Protein AF-A0A957SHU4-F1 (afdb_monomer_lite)

pLDDT: mean 90.21, std 8.5, range [54.5, 96.38]

Foldseek 3Di:
DQPDDDDDDDQLVVVQVLVCVLVVHPDGDPVCSVPQDPPWDWDADVVNRHGPGDTDDDD

Sequence (59 aa):
YPHETIALVGHGLTLSLYRAHLLGQPTVKLADWQNLPFAAVALVEPQTHQLLSDFRAVG

Secondary structure (DSSP, 8-state):
-TTPPPPP---HHHHHHHHHHHTT-SS--HHHHHTPPTT-EEEEETTTTEEEEEEE---

Radius of gyration: 11.73 Å; chains: 1; bounding box: 31×18×28 Å

Structure (mmCIF, N/CA/C/O backbone):
data_AF-A0A957SHU4-F1
#
_entry.id   AF-A0A957SHU4-F1
#
loop_
_atom_site.group_PDB
_atom_site.id
_atom_site.type_symbol
_atom_site.label_atom_id
_atom_site.label_alt_id
_atom_site.label_comp_id
_atom_site.label_asym_id
_atom_site.label_entity_id
_atom_site.label_seq_id
_atom_site.pdbx_PDB_ins_code
_atom_site.Cartn_x
_atom_site.Cartn_y
_atom_site.Cartn_z
_atom_site.occupancy
_atom_site.B_iso_or_equiv
_atom_site.auth_seq_id
_atom_site.auth_comp_id
_atom_site.auth_asym_id
_atom_site.auth_atom_id
_atom_site.pdbx_PDB_model_num
ATOM 1 N N . TYR A 1 1 ? -18.931 1.693 -12.602 1.00 54.50 1 TYR A N 1
ATOM 2 C CA . TYR A 1 1 ? -17.906 1.014 -13.411 1.00 54.50 1 TYR A CA 1
ATOM 3 C C . TYR A 1 1 ? -17.265 -0.111 -12.598 1.00 54.50 1 TYR A C 1
ATOM 5 O O . TYR A 1 1 ? -16.202 0.090 -12.034 1.00 54.50 1 TYR A O 1
ATOM 13 N N . PRO A 1 2 ? -17.920 -1.275 -12.448 1.00 56.19 2 PRO A 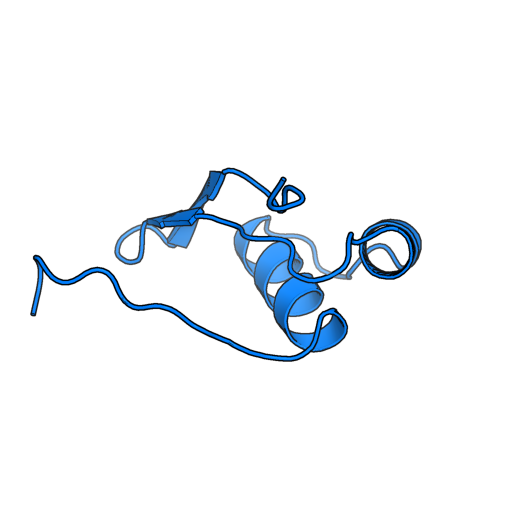N 1
ATOM 14 C CA . PRO A 1 2 ? -17.411 -2.369 -11.608 1.00 56.19 2 PRO A CA 1
ATOM 15 C C . PRO A 1 2 ? -16.317 -3.233 -12.270 1.00 56.19 2 PRO A C 1
ATOM 17 O O . PRO A 1 2 ? -15.872 -4.200 -11.664 1.00 56.19 2 PRO A O 1
ATOM 20 N N . HIS A 1 3 ? -15.885 -2.909 -13.496 1.00 69.38 3 HIS A N 1
ATOM 21 C CA . HIS A 1 3 ? -14.932 -3.717 -14.276 1.00 69.38 3 HIS A CA 1
ATOM 22 C C . HIS A 1 3 ? -13.685 -2.952 -14.733 1.00 69.38 3 HIS A C 1
ATOM 24 O O . HIS A 1 3 ? -12.875 -3.496 -15.477 1.00 69.38 3 HIS A O 1
ATOM 30 N N . GLU A 1 4 ? -13.526 -1.695 -14.321 1.00 81.69 4 GLU A N 1
ATOM 31 C CA . GLU A 1 4 ? -12.396 -0.873 -14.748 1.00 81.69 4 GLU A CA 1
ATOM 32 C C . GLU A 1 4 ? -11.327 -0.836 -13.660 1.00 81.69 4 GLU A C 1
ATOM 34 O O . GLU A 1 4 ? -11.601 -0.535 -12.498 1.00 81.69 4 GLU A O 1
ATOM 39 N N . THR A 1 5 ? -10.090 -1.143 -14.044 1.00 88.56 5 THR A N 1
ATOM 40 C CA . THR A 1 5 ? -8.927 -0.937 -13.183 1.00 88.56 5 THR A CA 1
ATOM 41 C C . THR A 1 5 ? -8.603 0.550 -13.137 1.00 88.56 5 THR A C 1
ATOM 43 O O . THR A 1 5 ? -8.333 1.166 -14.166 1.00 88.56 5 THR A O 1
ATOM 46 N N . ILE A 1 6 ? -8.597 1.123 -11.934 1.00 91.56 6 ILE A N 1
ATOM 47 C CA . ILE A 1 6 ? -8.218 2.518 -11.705 1.00 91.56 6 ILE A CA 1
ATOM 48 C C . ILE A 1 6 ? -6.758 2.558 -11.257 1.00 91.56 6 ILE A C 1
ATOM 50 O O . ILE A 1 6 ? -6.379 1.891 -10.296 1.00 91.56 6 ILE A O 1
ATOM 54 N N . ALA A 1 7 ? -5.945 3.372 -11.930 1.00 92.94 7 ALA A N 1
ATOM 55 C CA . ALA A 1 7 ? -4.591 3.681 -11.489 1.00 92.94 7 ALA A CA 1
A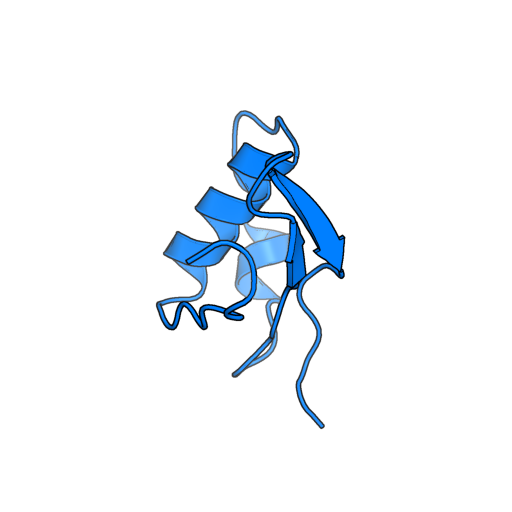TOM 56 C C . ALA A 1 7 ? -4.592 4.982 -10.674 1.00 92.94 7 ALA A C 1
ATOM 58 O O . ALA A 1 7 ? -4.971 6.039 -11.177 1.00 92.94 7 ALA A O 1
ATOM 59 N N . LEU A 1 8 ? -4.143 4.907 -9.421 1.00 93.31 8 LEU A N 1
ATOM 60 C CA . LEU A 1 8 ? -3.888 6.077 -8.583 1.00 93.31 8 LEU A CA 1
ATOM 61 C C . LEU A 1 8 ? -2.387 6.374 -8.595 1.00 93.31 8 LEU A C 1
ATOM 63 O O . LEU A 1 8 ? -1.585 5.534 -8.190 1.00 93.31 8 LEU A O 1
ATOM 67 N N . VAL A 1 9 ? -2.008 7.572 -9.042 1.00 94.62 9 VAL A N 1
ATOM 68 C CA . VAL A 1 9 ? -0.613 8.033 -9.067 1.00 94.62 9 VAL A CA 1
ATOM 69 C C . VAL A 1 9 ? -0.464 9.194 -8.095 1.00 94.62 9 VAL A C 1
ATOM 71 O O . VAL A 1 9 ? -1.244 10.143 -8.122 1.00 94.62 9 VAL A O 1
ATOM 74 N N . GLY A 1 10 ? 0.535 9.118 -7.221 1.00 93.69 10 GLY A N 1
ATOM 75 C CA . GLY A 1 10 ? 0.756 10.122 -6.190 1.00 93.69 10 GLY A CA 1
ATOM 76 C C . GLY A 1 10 ? 2.128 9.997 -5.544 1.00 93.69 10 GLY A C 1
ATOM 77 O O . GLY A 1 10 ? 3.005 9.282 -6.026 1.00 93.69 10 GLY A O 1
ATOM 78 N N . HIS A 1 11 ? 2.316 10.706 -4.435 1.00 92.75 11 HIS A N 1
ATOM 79 C CA . HIS A 1 11 ? 3.576 10.699 -3.700 1.00 92.75 11 HIS A CA 1
ATOM 80 C C . HIS A 1 11 ? 3.691 9.486 -2.778 1.00 92.75 11 HIS A C 1
ATOM 82 O O . HIS A 1 11 ? 2.710 9.073 -2.154 1.00 92.75 11 HIS A O 1
ATOM 88 N N . GLY A 1 12 ? 4.921 8.982 -2.622 1.00 91.31 12 GLY A N 1
ATOM 89 C CA . GLY A 1 12 ? 5.211 7.825 -1.774 1.00 91.31 12 GLY A CA 1
ATOM 90 C C . GLY A 1 12 ? 4.654 7.968 -0.358 1.00 91.31 12 GLY A C 1
ATOM 91 O O . GLY A 1 12 ? 4.045 7.033 0.137 1.00 91.31 12 GLY A O 1
ATOM 92 N N . LEU A 1 13 ? 4.751 9.155 0.261 1.00 91.88 13 LEU A N 1
ATOM 93 C CA . LEU A 1 13 ? 4.252 9.367 1.627 1.00 91.88 13 LEU A CA 1
ATOM 94 C C . LEU A 1 13 ? 2.731 9.187 1.723 1.00 91.88 13 LEU A C 1
ATOM 96 O O . LEU A 1 13 ? 2.243 8.467 2.591 1.00 91.88 13 LEU A O 1
ATOM 100 N N . THR A 1 14 ? 1.981 9.816 0.817 1.00 94.00 14 THR A N 1
ATOM 101 C CA . THR A 1 14 ? 0.516 9.720 0.773 1.00 94.00 14 THR A CA 1
ATOM 102 C C . THR A 1 14 ? 0.070 8.278 0.559 1.00 94.00 14 THR A C 1
ATOM 104 O O . THR A 1 14 ? -0.823 7.788 1.249 1.00 94.00 14 THR A O 1
ATOM 107 N N . LEU A 1 15 ? 0.726 7.574 -0.363 1.00 94.00 15 LEU A N 1
ATOM 108 C CA . LEU A 1 15 ? 0.403 6.188 -0.677 1.00 94.00 15 LEU A CA 1
ATOM 109 C C . LEU A 1 15 ? 0.819 5.218 0.446 1.00 94.00 15 LEU A C 1
ATOM 111 O O . LEU A 1 15 ? 0.106 4.250 0.709 1.00 94.00 15 LEU A O 1
ATOM 115 N N . SER A 1 16 ? 1.897 5.503 1.183 1.00 93.62 16 SER A N 1
ATOM 116 C CA . SER A 1 16 ? 2.269 4.754 2.392 1.00 93.62 16 SER A CA 1
ATOM 117 C C . SER A 1 16 ? 1.267 4.946 3.538 1.00 93.62 16 SER A C 1
ATOM 119 O O . SER A 1 16 ? 0.978 3.986 4.251 1.00 93.62 16 SER A O 1
ATOM 121 N N . LEU A 1 17 ? 0.700 6.147 3.705 1.00 95.06 17 LEU A N 1
ATOM 122 C CA . LEU A 1 17 ? -0.378 6.392 4.675 1.00 95.06 17 LEU A CA 1
ATOM 123 C C . LEU A 1 17 ? -1.650 5.625 4.302 1.00 95.06 17 LEU A C 1
ATOM 125 O O . LEU A 1 17 ? -2.269 5.000 5.162 1.00 95.06 17 LEU A O 1
ATOM 129 N N . TYR A 1 18 ? -2.010 5.622 3.017 1.00 94.56 18 TYR A N 1
ATOM 130 C CA . TYR A 1 18 ? -3.143 4.839 2.534 1.00 94.56 18 TYR A CA 1
ATOM 131 C C . TYR A 1 18 ? -2.933 3.337 2.767 1.00 94.56 18 TYR A C 1
ATOM 133 O O . TYR A 1 18 ? -3.808 2.679 3.321 1.00 94.56 18 TYR A O 1
ATOM 141 N N . ARG A 1 19 ? -1.742 2.802 2.468 1.00 94.62 19 ARG A N 1
ATOM 142 C CA . ARG A 1 19 ? -1.384 1.417 2.815 1.00 94.62 19 ARG A CA 1
ATOM 143 C C . ARG A 1 19 ? -1.546 1.132 4.310 1.00 94.62 19 ARG A C 1
ATOM 145 O O . ARG A 1 19 ? -2.118 0.105 4.659 1.00 94.62 19 ARG A O 1
ATOM 152 N N . ALA A 1 20 ? -1.052 2.007 5.190 1.00 94.88 20 ALA A N 1
ATOM 153 C CA . ALA A 1 20 ? -1.199 1.826 6.637 1.00 94.88 20 ALA A CA 1
ATOM 154 C C . ALA A 1 20 ? -2.680 1.751 7.048 1.00 94.88 20 ALA A C 1
ATOM 156 O O . ALA A 1 20 ? -3.051 0.866 7.818 1.00 94.88 20 ALA A O 1
ATOM 157 N N . HIS A 1 21 ? -3.530 2.599 6.460 1.00 94.88 21 HIS A N 1
ATOM 158 C CA . HIS A 1 21 ? -4.980 2.541 6.648 1.00 94.88 21 HIS A CA 1
ATOM 159 C C . HIS A 1 21 ? -5.576 1.192 6.207 1.00 94.88 21 HIS A C 1
ATOM 161 O O . HIS A 1 21 ? -6.309 0.581 6.985 1.00 94.88 21 HIS A O 1
ATOM 167 N N . LEU A 1 22 ? -5.216 0.687 5.020 1.00 95.06 22 LEU A N 1
ATOM 168 C CA . LEU A 1 22 ? -5.682 -0.622 4.526 1.00 95.06 22 LEU A CA 1
ATOM 169 C C . LEU A 1 22 ? -5.239 -1.788 5.426 1.00 95.06 22 LEU A C 1
ATOM 171 O O . LEU A 1 22 ? -5.958 -2.771 5.571 1.00 95.06 22 LEU A O 1
ATOM 175 N N . LEU A 1 23 ? -4.067 -1.677 6.056 1.00 94.25 23 LEU A N 1
ATOM 176 C CA . LEU A 1 23 ? -3.524 -2.682 6.977 1.00 94.25 23 LEU A CA 1
ATOM 177 C C . LEU A 1 23 ? -4.034 -2.535 8.422 1.00 94.25 23 LEU A C 1
ATOM 179 O O . LEU A 1 23 ? -3.568 -3.262 9.302 1.00 94.25 23 LEU A O 1
ATOM 183 N N . GLY A 1 24 ? -4.935 -1.587 8.700 1.00 94.69 24 GLY A N 1
ATOM 184 C CA . GLY A 1 24 ? -5.421 -1.314 10.057 1.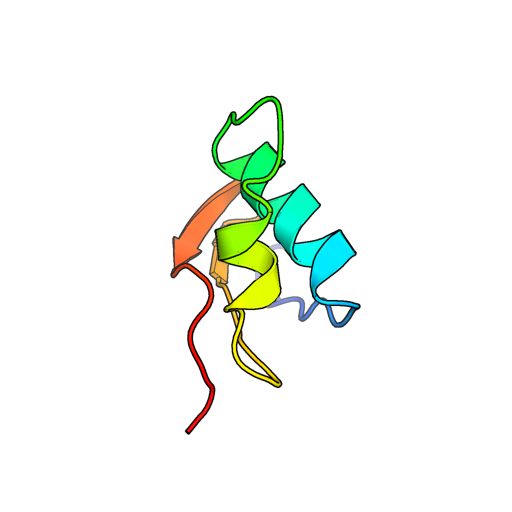00 94.69 24 GLY A CA 1
ATOM 185 C C . GLY A 1 24 ? -4.337 -0.786 11.004 1.00 94.69 24 GLY A C 1
ATOM 186 O O . GLY A 1 24 ? -4.458 -0.913 12.222 1.00 94.69 24 GLY A O 1
ATOM 187 N N . GLN A 1 25 ? -3.258 -0.218 10.463 1.00 94.56 25 GLN A N 1
ATOM 188 C CA . GLN A 1 25 ? -2.171 0.343 11.255 1.00 94.56 25 GLN A CA 1
ATOM 189 C C . GLN A 1 25 ? -2.507 1.792 11.636 1.00 94.56 25 GLN A C 1
ATOM 191 O O . GLN A 1 25 ? -2.815 2.599 10.758 1.00 94.56 25 GLN A O 1
ATOM 196 N N . PRO A 1 26 ? -2.416 2.164 12.925 1.00 91.75 26 PRO A N 1
ATOM 197 C CA . PRO A 1 26 ? -2.731 3.522 13.372 1.00 91.75 26 PRO A CA 1
ATOM 198 C C . PRO A 1 26 ? -1.688 4.552 12.918 1.00 91.75 26 PRO A C 1
ATOM 200 O O . PRO A 1 26 ? -1.967 5.748 12.894 1.00 91.75 26 PRO A O 1
ATOM 203 N N . THR A 1 27 ? -0.479 4.102 12.577 1.00 91.00 27 THR A N 1
ATOM 204 C CA . THR A 1 27 ? 0.631 4.944 12.131 1.00 91.00 27 THR A CA 1
ATOM 205 C C . THR A 1 27 ? 1.409 4.259 11.015 1.00 91.00 27 THR A C 1
ATOM 207 O O . THR A 1 27 ? 1.493 3.033 10.949 1.00 91.00 27 THR A O 1
ATOM 210 N N . VAL A 1 28 ? 2.007 5.063 10.134 1.00 90.38 28 VAL A N 1
ATOM 211 C CA . VAL A 1 28 ? 2.944 4.563 9.126 1.00 90.38 28 VAL A CA 1
ATOM 212 C C . VAL A 1 28 ? 4.307 4.305 9.766 1.00 90.38 28 VAL A C 1
ATOM 214 O O . VAL A 1 28 ? 4.820 5.125 10.532 1.00 90.38 28 VAL A O 1
ATOM 217 N N . LYS A 1 29 ? 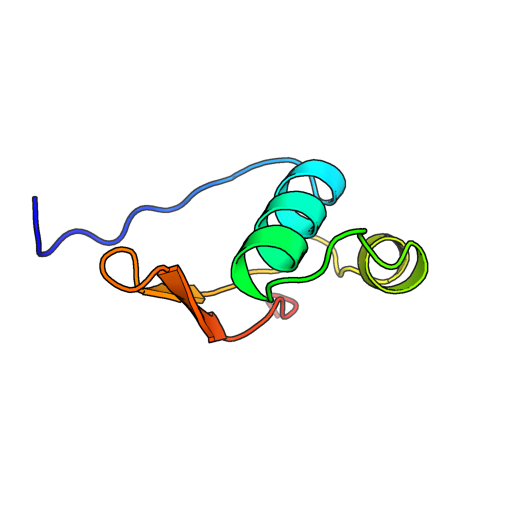4.932 3.175 9.429 1.00 88.19 29 LYS A N 1
ATOM 218 C CA . LYS A 1 29 ? 6.338 2.932 9.762 1.00 88.19 29 LYS A CA 1
ATOM 219 C C . LYS A 1 29 ? 7.210 3.786 8.850 1.00 88.19 29 LYS A C 1
ATOM 221 O O . LYS A 1 29 ? 7.234 3.570 7.642 1.00 88.19 29 LYS A O 1
ATOM 226 N N . LEU A 1 30 ? 7.947 4.736 9.425 1.00 88.69 30 LEU A N 1
ATOM 227 C CA . LEU A 1 30 ? 8.788 5.663 8.658 1.00 88.69 30 LEU A CA 1
ATOM 228 C C . LEU A 1 30 ? 9.784 4.930 7.741 1.00 88.69 30 LEU A C 1
ATOM 230 O O . LEU A 1 30 ? 9.973 5.329 6.596 1.00 88.69 30 LEU A O 1
ATOM 234 N N . ALA A 1 31 ? 10.362 3.828 8.227 1.00 89.81 31 ALA A N 1
ATOM 235 C CA . ALA A 1 31 ? 11.300 3.008 7.468 1.00 89.81 31 ALA A CA 1
ATOM 236 C C . ALA A 1 31 ? 10.664 2.347 6.231 1.00 89.81 31 ALA A C 1
ATOM 238 O O . ALA A 1 31 ? 11.325 2.248 5.202 1.00 89.81 31 ALA A O 1
ATOM 239 N N . ASP A 1 32 ? 9.394 1.931 6.294 1.00 87.50 32 ASP A N 1
ATOM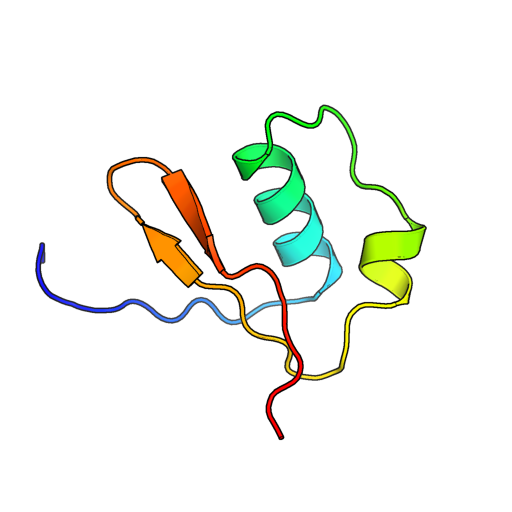 240 C CA . ASP A 1 32 ? 8.694 1.341 5.142 1.00 87.50 32 ASP A CA 1
ATOM 241 C C . ASP A 1 32 ? 8.546 2.379 4.016 1.00 87.50 32 ASP A C 1
ATOM 243 O O . ASP A 1 32 ? 8.712 2.058 2.844 1.00 87.50 32 ASP A O 1
ATOM 247 N N . TRP A 1 33 ? 8.268 3.638 4.373 1.00 89.88 33 TRP A N 1
ATOM 248 C CA . TRP A 1 33 ? 8.164 4.737 3.410 1.00 89.88 33 TRP A CA 1
ATOM 249 C C . TRP A 1 33 ? 9.526 5.131 2.824 1.00 89.88 33 TRP A C 1
ATOM 251 O O . TRP A 1 33 ? 9.646 5.303 1.614 1.00 89.88 33 TRP A O 1
ATOM 261 N N . GLN A 1 34 ? 10.558 5.262 3.660 1.00 91.25 34 GLN A N 1
ATOM 262 C CA . GLN A 1 34 ? 11.898 5.664 3.210 1.00 91.25 34 GLN A CA 1
ATOM 263 C C . GLN A 1 34 ? 12.547 4.636 2.280 1.00 91.25 34 GLN A C 1
ATOM 265 O O . GLN A 1 34 ? 13.294 5.013 1.382 1.00 91.25 34 GLN A O 1
ATOM 270 N N . ASN A 1 35 ? 12.250 3.352 2.485 1.00 89.94 35 ASN A N 1
ATOM 271 C CA . ASN A 1 35 ? 12.758 2.263 1.654 1.00 89.94 35 ASN A CA 1
ATOM 272 C C . ASN A 1 35 ? 11.847 1.941 0.460 1.00 89.94 35 ASN A C 1
ATOM 274 O O . ASN A 1 35 ? 12.093 0.962 -0.246 1.00 89.94 35 ASN A O 1
ATOM 278 N N . LEU A 1 36 ? 10.791 2.730 0.232 1.00 90.50 36 LEU A N 1
ATOM 279 C CA . LEU A 1 36 ? 9.881 2.512 -0.881 1.00 90.50 36 LEU A CA 1
ATOM 280 C C . LEU A 1 36 ? 10.622 2.736 -2.212 1.00 90.50 36 LEU A C 1
ATOM 282 O O . LEU A 1 36 ? 11.155 3.828 -2.433 1.00 90.50 36 LEU A O 1
ATOM 286 N N . PRO A 1 37 ? 10.646 1.748 -3.124 1.00 90.56 37 PRO A N 1
ATOM 287 C CA . PRO A 1 37 ? 11.304 1.918 -4.412 1.00 90.56 37 PRO A CA 1
ATOM 288 C C . PRO A 1 37 ? 10.669 3.038 -5.244 1.00 90.56 37 PRO A C 1
ATOM 290 O O . PRO A 1 37 ? 9.460 3.285 -5.176 1.00 90.56 37 PRO A O 1
ATOM 293 N N . PHE A 1 38 ? 11.477 3.684 -6.087 1.00 89.25 38 PHE A N 1
ATOM 294 C CA . PHE A 1 38 ? 10.952 4.615 -7.081 1.00 89.25 38 PHE A CA 1
ATOM 295 C C . PHE A 1 38 ? 9.977 3.891 -8.019 1.00 89.25 38 PHE A C 1
ATOM 297 O O . PHE A 1 38 ? 10.231 2.760 -8.430 1.00 89.25 38 PHE A O 1
ATOM 304 N N . ALA A 1 39 ? 8.861 4.550 -8.337 1.00 91.75 39 ALA A N 1
ATOM 305 C CA . ALA A 1 39 ? 7.785 3.996 -9.160 1.00 91.75 39 ALA A CA 1
ATOM 306 C C . ALA A 1 39 ? 7.229 2.643 -8.662 1.00 91.75 39 ALA A C 1
ATOM 308 O O . ALA A 1 39 ? 6.779 1.829 -9.464 1.00 91.75 39 ALA A O 1
ATOM 309 N N . ALA A 1 40 ? 7.241 2.388 -7.347 1.00 94.44 40 ALA A N 1
ATOM 310 C CA . ALA A 1 40 ? 6.643 1.178 -6.795 1.00 94.44 40 ALA A CA 1
ATOM 311 C C . ALA A 1 40 ? 5.116 1.136 -6.982 1.00 94.44 40 ALA A C 1
ATOM 313 O O . ALA A 1 40 ? 4.429 2.153 -6.863 1.00 94.44 40 ALA A O 1
ATOM 314 N N . VAL A 1 41 ? 4.578 -0.063 -7.211 1.00 95.56 41 VAL A N 1
ATOM 315 C CA . VAL A 1 41 ? 3.145 -0.304 -7.447 1.00 95.56 41 VAL A CA 1
ATOM 316 C C . VAL A 1 41 ? 2.595 -1.277 -6.413 1.00 95.56 41 VAL A C 1
ATOM 318 O O . VAL A 1 41 ? 3.222 -2.295 -6.130 1.00 95.56 41 VAL A O 1
ATOM 321 N N . ALA A 1 42 ? 1.406 -0.979 -5.893 1.00 95.69 42 ALA A N 1
ATOM 322 C CA . ALA A 1 42 ? 0.596 -1.870 -5.068 1.00 95.69 42 ALA A CA 1
ATOM 323 C C . ALA A 1 42 ? -0.740 -2.162 -5.770 1.00 95.69 42 ALA A C 1
ATOM 325 O O . ALA A 1 42 ? -1.189 -1.377 -6.608 1.00 95.69 42 ALA A O 1
ATOM 326 N N . LEU A 1 43 ? -1.377 -3.281 -5.425 1.00 96.38 43 LEU A N 1
ATOM 327 C CA . LEU A 1 43 ? -2.692 -3.672 -5.940 1.00 96.38 43 LEU A CA 1
ATOM 328 C C . LEU A 1 43 ? -3.685 -3.778 -4.790 1.00 96.38 43 LEU A C 1
ATOM 330 O O . LEU A 1 43 ? -3.394 -4.409 -3.774 1.00 96.38 43 LEU A O 1
ATOM 334 N N . VAL A 1 44 ? -4.863 -3.190 -4.974 1.00 95.75 44 VAL A N 1
ATOM 335 C CA . VAL A 1 44 ? -5.926 -3.137 -3.967 1.00 95.75 44 VAL A CA 1
ATOM 336 C C . VAL A 1 44 ? -7.228 -3.604 -4.603 1.00 95.75 44 VAL A C 1
ATOM 338 O O . VAL A 1 44 ? -7.546 -3.183 -5.713 1.00 95.75 44 VAL A O 1
ATOM 341 N N . GLU A 1 45 ? -7.975 -4.447 -3.895 1.00 94.31 45 GLU A N 1
ATOM 342 C CA . GLU A 1 45 ? -9.362 -4.760 -4.231 1.00 94.31 45 GLU A CA 1
ATOM 343 C C . GLU A 1 45 ? -10.254 -3.610 -3.737 1.00 94.31 45 GLU A C 1
ATOM 345 O O . GLU A 1 45 ? -10.405 -3.432 -2.522 1.00 94.31 45 GLU A O 1
ATOM 350 N N . PRO A 1 46 ? -10.833 -2.794 -4.635 1.00 88.75 46 PRO A N 1
ATOM 351 C CA . PRO A 1 46 ? -11.570 -1.596 -4.245 1.00 88.75 46 PRO A CA 1
ATOM 352 C C . PRO A 1 46 ? -12.839 -1.889 -3.439 1.00 88.75 46 PRO A C 1
ATOM 354 O O . PRO A 1 46 ? -13.273 -1.026 -2.685 1.00 88.75 46 PRO A O 1
ATOM 357 N N . GLN A 1 47 ? -13.449 -3.069 -3.572 1.00 89.69 47 GLN A N 1
ATOM 358 C CA . GLN A 1 47 ? -14.710 -3.369 -2.878 1.00 89.69 47 GLN A CA 1
ATOM 359 C C . GLN A 1 47 ? -14.495 -3.783 -1.421 1.00 89.69 47 GLN A C 1
ATOM 361 O O . GLN A 1 47 ? -15.318 -3.484 -0.558 1.00 89.69 47 GLN A O 1
ATOM 366 N N . THR A 1 48 ? -13.388 -4.467 -1.144 1.00 93.12 48 THR A N 1
ATOM 367 C CA . THR A 1 48 ? -13.059 -4.979 0.193 1.00 93.12 48 THR A CA 1
ATOM 368 C C . THR A 1 48 ? -11.973 -4.163 0.885 1.00 93.12 48 THR A C 1
ATOM 370 O O . THR A 1 48 ? -11.657 -4.437 2.040 1.00 93.12 48 THR A O 1
ATOM 373 N N . HIS A 1 49 ? -11.388 -3.180 0.187 1.00 91.94 49 HIS A N 1
ATOM 374 C CA . HIS A 1 49 ? -10.200 -2.442 0.623 1.00 91.94 49 HIS A CA 1
ATOM 375 C C . HIS A 1 49 ? -9.039 -3.378 1.003 1.00 91.94 49 HIS A C 1
ATOM 377 O O . HIS A 1 49 ? -8.205 -3.064 1.851 1.00 91.94 49 HIS A O 1
ATOM 383 N N . GLN A 1 50 ? -8.978 -4.552 0.374 1.00 95.31 50 GLN A N 1
ATOM 384 C CA . GLN A 1 50 ? -7.938 -5.529 0.646 1.00 95.31 50 GLN A CA 1
ATOM 385 C C . GLN A 1 50 ? -6.698 -5.219 -0.187 1.00 95.31 50 GLN A C 1
ATOM 387 O O . GLN A 1 50 ? -6.769 -5.108 -1.410 1.00 95.31 50 GLN A O 1
ATOM 392 N N . LEU A 1 51 ? -5.538 -5.146 0.463 1.00 95.88 51 LEU A N 1
ATOM 393 C CA . LEU A 1 51 ? -4.253 -5.104 -0.228 1.00 95.88 51 LEU A CA 1
ATOM 394 C C . LEU A 1 51 ? -3.963 -6.490 -0.833 1.00 95.88 51 LEU A C 1
ATOM 396 O O . LEU A 1 51 ? -3.666 -7.438 -0.109 1.00 95.88 51 LEU A O 1
ATOM 400 N N . LEU A 1 52 ? -4.080 -6.608 -2.157 1.00 95.88 52 LEU A N 1
ATOM 401 C CA . LEU A 1 52 ? -3.838 -7.848 -2.907 1.00 95.88 52 LEU A CA 1
ATOM 402 C C . LEU A 1 52 ? -2.345 -8.075 -3.166 1.00 95.88 52 LEU A C 1
ATOM 404 O O . LEU A 1 52 ? -1.870 -9.208 -3.163 1.00 95.88 52 LEU A O 1
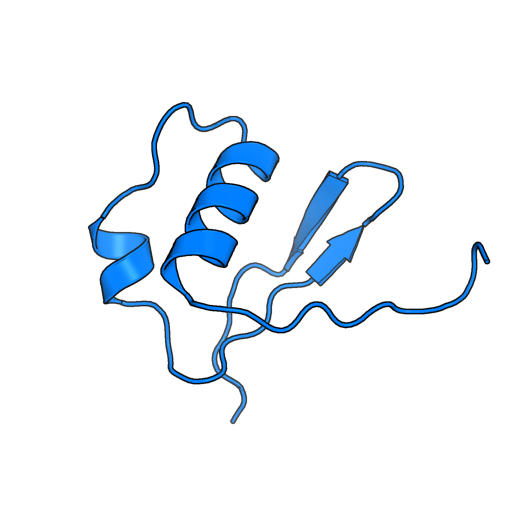ATOM 408 N N . SER A 1 53 ? -1.606 -6.989 -3.398 1.00 95.44 53 SER A N 1
ATOM 409 C CA . SER A 1 53 ? -0.147 -6.981 -3.509 1.00 95.44 53 SER A CA 1
ATOM 410 C C . SER A 1 53 ? 0.386 -5.701 -2.898 1.00 95.44 53 SER A C 1
ATOM 412 O O . SER A 1 53 ? -0.075 -4.613 -3.238 1.00 95.44 53 SER A O 1
ATOM 414 N N . ASP A 1 54 ? 1.397 -5.832 -2.048 1.00 94.31 54 ASP A N 1
ATOM 415 C CA . ASP A 1 54 ? 2.096 -4.680 -1.491 1.00 94.31 54 ASP A CA 1
ATOM 416 C C . ASP A 1 54 ? 3.000 -4.003 -2.538 1.00 94.31 54 ASP A C 1
ATOM 418 O O . ASP A 1 54 ? 3.205 -4.536 -3.637 1.00 94.31 54 ASP A O 1
ATOM 422 N N . PHE A 1 55 ? 3.526 -2.827 -2.189 1.00 93.94 55 PHE A N 1
ATOM 423 C CA . PHE A 1 55 ? 4.418 -2.046 -3.033 1.00 93.94 55 PHE A CA 1
ATOM 424 C C . PHE A 1 55 ? 5.642 -2.853 -3.457 1.00 93.94 55 PHE A C 1
ATOM 426 O O . PHE A 1 55 ? 6.448 -3.290 -2.635 1.00 93.94 55 PHE A O 1
ATOM 433 N N . ARG A 1 56 ? 5.810 -2.978 -4.770 1.00 93.25 56 ARG A N 1
ATOM 434 C CA . ARG A 1 56 ? 6.973 -3.595 -5.411 1.00 93.25 56 ARG A CA 1
ATOM 435 C C . ARG A 1 56 ? 7.530 -2.670 -6.479 1.00 93.25 56 ARG A C 1
ATOM 437 O O . ARG A 1 56 ? 6.762 -1.973 -7.141 1.00 93.25 56 ARG A O 1
ATOM 444 N N . ALA A 1 57 ? 8.849 -2.674 -6.647 1.00 89.12 57 ALA A N 1
ATOM 445 C CA . ALA A 1 57 ? 9.495 -1.964 -7.745 1.00 89.12 57 ALA A CA 1
ATOM 446 C C . ALA A 1 57 ? 8.966 -2.473 -9.093 1.00 89.12 57 ALA A C 1
ATOM 448 O O . ALA A 1 57 ? 8.692 -3.667 -9.250 1.00 89.12 57 ALA A O 1
ATOM 449 N N . VAL A 1 58 ? 8.844 -1.567 -10.058 1.00 80.50 58 VAL A N 1
ATOM 450 C CA . VAL A 1 58 ? 8.616 -1.930 -11.456 1.00 80.50 58 VAL A CA 1
ATOM 451 C C . VAL A 1 58 ? 9.995 -2.059 -12.096 1.00 80.50 58 VAL A C 1
ATOM 453 O O . VAL A 1 58 ? 10.749 -1.087 -12.121 1.00 80.50 58 VAL A O 1
ATOM 456 N N . GLY A 1 59 ? 10.350 -3.283 -12.486 1.00 66.00 59 GLY A N 1
ATOM 457 C CA . GLY A 1 59 ? 11.566 -3.583 -13.247 1.00 66.00 59 GLY A CA 1
ATOM 458 C C . GLY A 1 59 ? 11.372 -3.401 -14.742 1.00 66.00 59 GLY A C 1
ATOM 459 O O . GLY A 1 59 ? 10.199 -3.376 -15.182 1.00 66.00 59 GLY A O 1
#